Protein AF-A0A5K1DK22-F1 (afdb_monomer_lite)

Organism: NCBI:txid210225

Foldseek 3Di:
DPVVVVLQDDDVVVVVVVVQVVCQVDPVNCVVQPPDKDWDPDKDKDKDAQDFDQDPNDTDGTWIKMWIWTWIHHPHDIDIDIDIDTDDPSD

Structure (mmCIF, N/CA/C/O backbone):
data_AF-A0A5K1DK22-F1
#
_entry.id   AF-A0A5K1DK22-F1
#
loop_
_atom_site.group_PDB
_atom_site.id
_atom_site.type_symbol
_atom_site.label_atom_id
_atom_site.label_alt_id
_atom_site.label_comp_id
_atom_site.label_asym_id
_atom_site.label_entity_id
_atom_site.label_seq_id
_atom_site.pdbx_PDB_ins_code
_atom_site.Cartn_x
_atom_site.Cartn_y
_atom_site.Cartn_z
_atom_site.occupancy
_atom_site.B_iso_or_equiv
_atom_site.auth_seq_id
_atom_site.auth_comp_id
_atom_site.auth_asym_id
_atom_site.auth_atom_id
_atom_site.pdbx_PDB_model_num
ATOM 1 N N . GLY A 1 1 ? 16.194 -16.378 -18.540 1.00 41.25 1 GLY A N 1
ATOM 2 C CA . GLY A 1 1 ? 14.805 -15.891 -18.705 1.00 41.25 1 GLY A CA 1
ATOM 3 C C . GLY A 1 1 ? 14.232 -15.175 -17.484 1.00 41.25 1 GLY A C 1
ATOM 4 O O . GLY A 1 1 ? 13.751 -14.060 -17.618 1.00 41.25 1 GLY A O 1
ATOM 5 N N . ILE A 1 2 ? 14.275 -15.782 -16.290 1.00 47.44 2 ILE A N 1
ATOM 6 C CA . ILE A 1 2 ? 13.488 -15.342 -15.113 1.00 47.44 2 ILE A CA 1
ATOM 7 C C . ILE A 1 2 ? 14.179 -14.245 -14.265 1.00 47.44 2 ILE A C 1
ATOM 9 O O . ILE A 1 2 ? 13.524 -13.329 -13.767 1.00 47.44 2 ILE A O 1
ATOM 13 N N . TYR A 1 3 ? 15.514 -14.246 -14.183 1.00 35.62 3 TYR A N 1
ATOM 14 C CA . TYR A 1 3 ? 16.290 -13.297 -13.359 1.00 35.62 3 TYR A CA 1
ATOM 15 C C . TYR A 1 3 ? 16.283 -11.842 -13.856 1.00 35.62 3 TYR A C 1
ATOM 17 O O . TYR A 1 3 ? 16.440 -10.903 -13.075 1.00 35.62 3 TYR A O 1
ATOM 25 N N . VAL A 1 4 ? 16.069 -11.630 -15.157 1.00 45.72 4 VAL A N 1
ATOM 26 C CA . VAL A 1 4 ? 16.011 -10.284 -15.746 1.00 45.72 4 VAL A CA 1
ATOM 27 C C . VAL A 1 4 ? 14.631 -9.654 -15.540 1.00 45.72 4 VAL A C 1
ATOM 29 O O . VAL A 1 4 ? 14.497 -8.453 -15.673 1.00 45.72 4 VAL A O 1
ATOM 32 N N . ARG A 1 5 ? 13.586 -10.396 -15.147 1.00 48.00 5 ARG A N 1
ATOM 33 C CA . ARG A 1 5 ? 12.307 -9.778 -14.748 1.00 48.00 5 ARG A CA 1
ATOM 34 C C . ARG A 1 5 ? 12.336 -9.306 -13.294 1.00 48.00 5 ARG A C 1
ATOM 36 O O . ARG A 1 5 ? 11.925 -8.176 -13.031 1.00 48.00 5 ARG A O 1
ATOM 43 N N . SER A 1 6 ? 12.911 -10.095 -12.381 1.00 50.22 6 SER A N 1
ATOM 44 C CA . SER A 1 6 ? 12.940 -9.789 -10.939 1.00 50.22 6 SER A CA 1
ATOM 45 C C . SER A 1 6 ? 13.712 -8.508 -10.598 1.00 50.22 6 SER A C 1
ATOM 47 O O . SER A 1 6 ? 13.274 -7.716 -9.761 1.00 50.22 6 SER A O 1
ATOM 49 N N . ARG A 1 7 ? 14.816 -8.218 -11.307 1.00 51.00 7 ARG A N 1
ATOM 50 C CA . ARG A 1 7 ? 15.558 -6.954 -11.136 1.00 51.00 7 ARG A CA 1
ATOM 51 C C . ARG A 1 7 ? 14.762 -5.720 -11.556 1.00 51.00 7 ARG A C 1
ATOM 53 O O . ARG A 1 7 ? 15.066 -4.619 -11.097 1.00 51.00 7 ARG A O 1
ATOM 60 N N . PHE A 1 8 ? 13.706 -5.878 -12.347 1.00 53.81 8 PHE A N 1
ATOM 61 C CA . PHE A 1 8 ? 12.958 -4.767 -12.928 1.00 53.81 8 PHE A CA 1
ATOM 62 C C . PHE A 1 8 ? 11.527 -4.667 -12.411 1.00 53.81 8 PHE A C 1
ATOM 64 O O . PHE A 1 8 ? 10.874 -3.675 -12.692 1.00 53.81 8 PHE A O 1
ATOM 71 N N . THR A 1 9 ? 11.005 -5.633 -11.664 1.00 63.62 9 THR A N 1
ATOM 72 C CA . THR A 1 9 ? 9.654 -5.572 -11.083 1.00 63.62 9 THR A CA 1
ATOM 73 C C . THR A 1 9 ? 9.672 -4.974 -9.673 1.00 63.62 9 THR A C 1
ATOM 75 O O . THR A 1 9 ? 10.587 -5.228 -8.889 1.00 63.62 9 THR A O 1
ATOM 78 N N . VAL A 1 10 ? 8.677 -4.140 -9.361 1.00 76.19 10 VAL A N 1
ATOM 79 C CA . VAL A 1 10 ? 8.353 -3.716 -7.988 1.00 76.19 10 VAL A CA 1
ATOM 80 C C . VAL A 1 10 ? 7.276 -4.674 -7.489 1.00 76.19 10 VAL A C 1
ATOM 82 O O . VAL A 1 10 ? 6.341 -4.954 -8.232 1.00 76.19 10 VAL A O 1
ATOM 85 N N . ASN A 1 11 ? 7.428 -5.214 -6.278 1.00 83.00 11 ASN A N 1
ATOM 86 C CA . ASN A 1 11 ? 6.434 -6.112 -5.691 1.00 83.00 11 ASN A CA 1
ATOM 87 C C . ASN A 1 11 ? 5.374 -5.275 -4.937 1.00 83.00 11 ASN A C 1
ATOM 89 O O . ASN A 1 11 ? 5.741 -4.623 -3.951 1.00 83.00 11 ASN A O 1
ATOM 93 N N . PRO A 1 12 ? 4.098 -5.281 -5.368 1.00 82.94 12 PRO A N 1
ATOM 94 C CA . PRO A 1 12 ? 3.041 -4.479 -4.752 1.00 82.94 12 PRO A CA 1
ATOM 95 C C . PRO A 1 12 ? 2.721 -4.913 -3.313 1.00 82.94 12 PRO A C 1
ATOM 97 O O . PRO A 1 12 ? 2.474 -4.050 -2.476 1.00 82.94 12 PRO A O 1
ATOM 100 N N . ASP A 1 13 ? 2.827 -6.198 -2.961 1.00 87.50 13 ASP A N 1
ATOM 101 C CA . ASP A 1 13 ? 2.602 -6.677 -1.586 1.00 87.50 13 ASP A CA 1
ATOM 102 C C . ASP A 1 13 ? 3.662 -6.176 -0.610 1.00 87.50 13 ASP A C 1
ATOM 104 O O . ASP A 1 13 ? 3.374 -5.884 0.554 1.00 87.50 13 ASP A O 1
ATOM 108 N N . ARG A 1 14 ? 4.911 -6.058 -1.074 1.00 87.75 14 ARG A N 1
ATOM 109 C CA . ARG A 1 14 ? 5.979 -5.461 -0.265 1.00 87.75 14 ARG A CA 1
ATOM 110 C C . ARG A 1 14 ? 5.710 -3.977 -0.036 1.00 87.75 14 ARG A C 1
ATOM 112 O O . ARG A 1 14 ? 5.901 -3.497 1.079 1.00 87.75 14 ARG A O 1
ATOM 119 N N . VAL A 1 15 ? 5.252 -3.266 -1.068 1.00 88.62 15 VAL A N 1
ATOM 120 C CA . VAL A 1 15 ? 4.845 -1.856 -0.962 1.00 88.62 15 VAL A CA 1
ATOM 121 C C . VAL A 1 15 ? 3.681 -1.702 0.012 1.00 88.62 15 VAL A C 1
ATOM 123 O O . VAL A 1 15 ? 3.762 -0.866 0.907 1.00 88.62 15 VAL A O 1
ATOM 126 N N . TYR A 1 16 ? 2.659 -2.551 -0.095 1.00 89.38 16 TYR A N 1
ATOM 127 C CA . TYR A 1 16 ? 1.514 -2.571 0.811 1.00 89.38 16 TYR A CA 1
ATOM 128 C C . TYR A 1 16 ? 1.943 -2.773 2.266 1.00 89.38 16 TYR A C 1
ATOM 130 O O . TYR A 1 16 ? 1.581 -1.983 3.133 1.00 89.38 16 TYR A O 1
ATOM 138 N N . ARG A 1 17 ? 2.789 -3.775 2.542 1.00 90.12 17 ARG A N 1
ATOM 139 C CA . ARG A 1 17 ? 3.306 -4.025 3.896 1.00 90.12 17 ARG A CA 1
ATOM 140 C C . ARG A 1 17 ? 4.098 -2.841 4.446 1.00 90.12 17 ARG A C 1
ATOM 142 O O . ARG A 1 17 ? 3.932 -2.483 5.609 1.00 90.12 17 ARG A O 1
ATOM 149 N N . MET A 1 18 ? 4.940 -2.215 3.621 1.00 91.12 18 MET A N 1
ATOM 150 C CA . MET A 1 18 ? 5.674 -1.011 4.025 1.00 91.12 18 MET A CA 1
ATOM 151 C C . MET A 1 18 ? 4.730 0.160 4.315 1.00 91.12 18 MET A C 1
ATOM 153 O O . MET A 1 18 ? 4.930 0.859 5.306 1.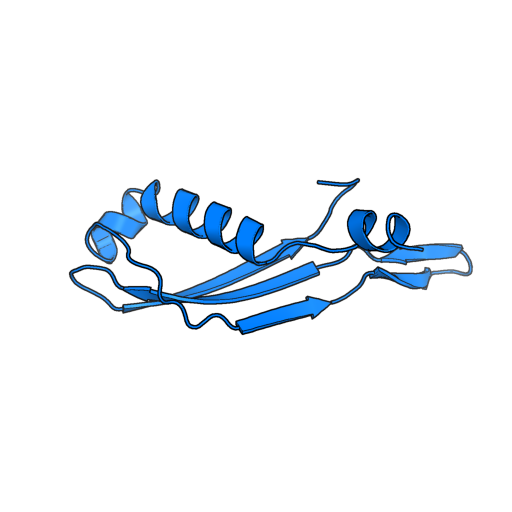00 91.12 18 MET A O 1
ATOM 157 N N . ALA A 1 19 ? 3.704 0.355 3.485 1.00 91.38 19 ALA A N 1
ATOM 158 C CA . ALA A 1 19 ? 2.697 1.390 3.682 1.00 91.38 19 ALA A CA 1
ATOM 159 C C . ALA A 1 19 ? 1.910 1.154 4.978 1.00 91.38 19 ALA A C 1
ATOM 161 O O . ALA A 1 19 ? 1.903 2.026 5.840 1.00 91.38 19 ALA A O 1
ATOM 162 N N . MET A 1 20 ? 1.355 -0.044 5.180 1.00 90.94 20 MET A N 1
ATOM 163 C CA . MET A 1 20 ? 0.613 -0.399 6.396 1.00 90.94 20 MET A CA 1
ATOM 164 C C . MET A 1 20 ? 1.456 -0.266 7.663 1.00 90.94 20 MET A C 1
ATOM 166 O O . MET A 1 20 ? 0.966 0.244 8.667 1.00 90.94 20 MET A O 1
ATOM 170 N N . ARG A 1 21 ? 2.736 -0.664 7.626 1.00 92.06 21 ARG A N 1
ATOM 171 C CA . ARG A 1 21 ? 3.644 -0.478 8.765 1.00 92.06 21 ARG A CA 1
ATOM 172 C C . ARG A 1 21 ? 3.829 1.001 9.092 1.00 92.06 21 ARG A C 1
ATOM 174 O O . ARG A 1 21 ? 3.755 1.371 10.256 1.00 92.06 21 ARG A O 1
ATOM 181 N N . ARG A 1 22 ? 4.063 1.845 8.083 1.00 91.25 22 ARG A N 1
ATOM 182 C CA . ARG A 1 22 ? 4.227 3.294 8.282 1.00 91.25 22 ARG A CA 1
ATOM 183 C C . ARG A 1 22 ? 2.952 3.946 8.810 1.00 91.25 22 ARG A C 1
ATOM 185 O O . ARG A 1 22 ? 3.042 4.750 9.728 1.00 91.25 22 ARG A O 1
ATOM 192 N N . LEU A 1 23 ? 1.791 3.563 8.280 1.00 89.94 23 LEU A N 1
ATOM 193 C CA . LEU A 1 23 ? 0.492 4.067 8.730 1.00 89.94 23 LEU A CA 1
ATOM 194 C C . LEU A 1 23 ? 0.216 3.687 10.191 1.00 89.94 23 LEU A C 1
ATOM 196 O O . LEU A 1 23 ? -0.111 4.559 10.982 1.00 89.94 23 LEU A O 1
ATOM 200 N N . ASN A 1 24 ? 0.452 2.428 10.575 1.00 88.81 24 ASN A N 1
ATOM 201 C CA . ASN A 1 24 ? 0.278 1.961 11.957 1.00 88.81 24 ASN A CA 1
ATOM 202 C C . ASN A 1 24 ? 1.363 2.442 12.937 1.00 88.81 24 ASN A C 1
ATOM 204 O O . ASN A 1 24 ? 1.248 2.200 14.130 1.00 88.81 24 ASN A O 1
ATOM 208 N N . THR A 1 25 ? 2.426 3.095 12.457 1.00 89.94 25 THR A N 1
ATOM 209 C CA . THR A 1 25 ? 3.461 3.697 13.322 1.00 89.94 25 THR A CA 1
ATOM 210 C C . THR A 1 25 ? 3.249 5.208 13.486 1.00 89.94 25 THR A C 1
ATOM 212 O O . THR A 1 25 ? 3.836 5.829 14.366 1.00 89.94 25 THR A O 1
ATOM 215 N N . SER A 1 26 ? 2.437 5.834 12.632 1.00 90.44 26 SER A N 1
ATOM 216 C CA . SER A 1 26 ? 2.233 7.280 12.652 1.00 90.44 26 SER A CA 1
ATOM 217 C C . SER A 1 26 ? 1.141 7.658 13.652 1.00 90.44 26 SER A C 1
ATOM 219 O O . SER A 1 26 ? -0.040 7.453 13.379 1.00 90.44 26 SER A O 1
ATOM 221 N N . ALA A 1 27 ? 1.537 8.247 14.786 1.00 87.56 27 ALA A N 1
ATOM 222 C CA . ALA A 1 27 ? 0.617 8.667 15.847 1.00 87.56 27 ALA A CA 1
ATOM 223 C C . ALA A 1 27 ? -0.506 9.582 15.326 1.00 87.56 27 ALA A C 1
ATOM 225 O O . ALA A 1 27 ? -1.675 9.294 15.551 1.00 87.56 27 ALA A O 1
ATOM 226 N N . GLY A 1 28 ? -0.177 10.590 14.509 1.00 88.69 28 GLY A N 1
ATOM 227 C CA . GLY A 1 28 ? -1.184 11.515 13.975 1.00 88.69 28 GLY A CA 1
ATOM 228 C C . GLY A 1 28 ? -2.224 10.856 13.060 1.00 88.69 28 GLY A C 1
ATOM 229 O O . GLY A 1 28 ? -3.368 11.293 13.009 1.00 88.69 28 GLY A O 1
ATOM 230 N N . ILE A 1 29 ? -1.871 9.777 12.350 1.00 85.25 29 ILE A N 1
ATOM 231 C CA . ILE A 1 29 ? -2.851 9.038 11.536 1.00 85.25 29 ILE A CA 1
ATOM 232 C C . ILE A 1 29 ? -3.728 8.164 12.437 1.00 85.25 29 ILE A C 1
ATOM 234 O O . ILE A 1 29 ? -4.933 8.071 12.208 1.00 85.25 29 ILE A O 1
ATOM 238 N N . LEU A 1 30 ? -3.139 7.544 13.462 1.00 88.00 30 LEU A N 1
ATOM 239 C CA . LEU A 1 30 ? -3.869 6.726 14.429 1.00 88.00 30 LEU A CA 1
ATOM 240 C C . LEU A 1 30 ? -4.862 7.545 15.259 1.00 88.00 30 LEU A C 1
ATOM 242 O O . LEU A 1 30 ? -5.963 7.064 15.495 1.00 88.00 30 LEU A O 1
ATOM 246 N N . GLU A 1 31 ? -4.513 8.771 15.645 1.00 86.81 31 GLU A N 1
ATOM 247 C CA . GLU A 1 31 ? -5.409 9.681 16.370 1.00 86.81 31 GLU A CA 1
ATOM 248 C C . GLU A 1 31 ? -6.625 10.086 15.531 1.00 86.81 31 GLU A C 1
ATOM 250 O O . GLU A 1 31 ? -7.744 10.102 16.026 1.00 86.81 31 GLU A O 1
ATOM 255 N N . VAL A 1 32 ? -6.432 10.380 14.240 1.00 87.62 32 VAL A N 1
ATOM 256 C CA . VAL A 1 32 ? -7.525 10.845 13.366 1.00 87.62 32 VAL A CA 1
ATOM 257 C C . VAL A 1 32 ? -8.448 9.708 12.922 1.00 87.62 32 VAL A C 1
ATOM 259 O O . VAL A 1 32 ? -9.636 9.923 12.676 1.00 87.62 32 VAL A O 1
ATOM 262 N N . MET A 1 33 ? -7.898 8.511 12.728 1.00 85.56 33 MET A N 1
ATOM 263 C CA . MET A 1 33 ? -8.629 7.367 12.175 1.00 85.56 33 MET A CA 1
ATOM 264 C C . MET A 1 33 ? -9.133 6.393 13.244 1.00 85.56 33 MET A C 1
ATOM 266 O O . MET A 1 33 ? -10.058 5.621 12.971 1.00 85.56 33 MET A O 1
ATOM 270 N N . GLY A 1 34 ? -8.506 6.407 14.421 1.00 84.25 34 GLY A N 1
ATOM 271 C CA . GLY A 1 34 ? -8.667 5.418 15.473 1.00 84.25 34 GLY A CA 1
ATOM 272 C C . GLY A 1 34 ? -7.828 4.157 15.224 1.00 84.25 34 GLY A C 1
ATOM 273 O O . GLY A 1 34 ? -7.841 3.572 14.133 1.00 84.25 34 GLY A O 1
ATOM 274 N N . ALA A 1 35 ? -7.070 3.738 16.239 1.00 81.75 35 ALA A N 1
ATOM 275 C CA . ALA A 1 35 ? -6.239 2.538 16.19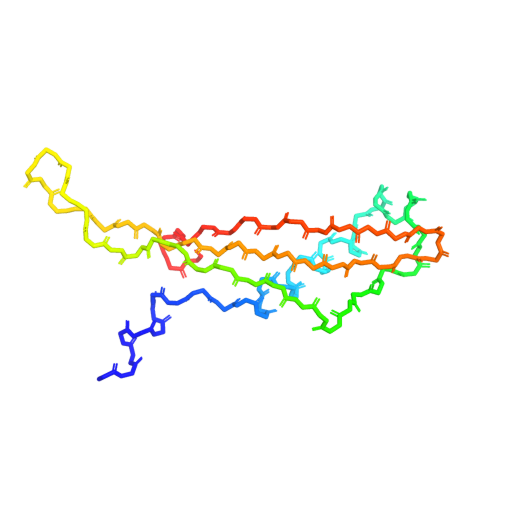6 1.00 81.75 35 ALA A CA 1
ATOM 276 C C . ALA A 1 35 ? -7.052 1.264 16.517 1.00 81.75 35 ALA A C 1
ATOM 278 O O . ALA A 1 35 ? -7.973 1.321 17.331 1.00 81.75 35 ALA A O 1
ATOM 279 N N . PRO A 1 36 ? -6.683 0.091 15.966 1.00 78.12 36 PRO A N 1
ATOM 280 C CA . PRO A 1 36 ? -5.670 -0.143 14.933 1.00 78.12 36 PRO A CA 1
ATOM 281 C C . PRO A 1 36 ? -6.211 0.085 13.511 1.00 78.12 36 PRO A C 1
ATOM 283 O O . PRO A 1 36 ? -7.380 -0.175 13.222 1.00 78.12 36 PRO A O 1
ATOM 286 N N . LEU A 1 37 ? -5.335 0.487 12.582 1.00 84.25 37 LEU A N 1
ATOM 287 C CA . LEU A 1 37 ? -5.703 0.566 11.168 1.00 84.25 37 LEU A CA 1
ATOM 288 C C . LEU A 1 37 ? -5.673 -0.825 10.541 1.00 84.25 37 LEU A C 1
ATOM 290 O O . LEU A 1 37 ? -4.615 -1.446 10.391 1.00 84.25 37 LEU A O 1
ATOM 294 N N . SER A 1 38 ? -6.844 -1.272 10.108 1.00 83.81 38 SER A N 1
ATOM 295 C CA . SER A 1 38 ? -7.030 -2.512 9.367 1.00 83.81 38 SER A CA 1
ATOM 296 C C . SER A 1 38 ? -7.121 -2.213 7.875 1.00 83.81 38 SER A C 1
ATOM 298 O O . SER A 1 38 ? -7.933 -1.402 7.422 1.00 83.81 38 SER A O 1
ATOM 300 N N . GLY A 1 39 ? -6.254 -2.851 7.094 1.00 79.75 39 GLY A N 1
ATOM 301 C CA . GLY A 1 39 ? -6.333 -2.801 5.638 1.00 79.75 39 GLY A CA 1
ATOM 302 C C . GLY A 1 39 ? -7.325 -3.832 5.101 1.00 79.75 39 GLY A C 1
ATOM 303 O O . GLY A 1 39 ? -7.630 -4.814 5.773 1.00 79.75 39 GLY A O 1
ATOM 304 N N . THR A 1 40 ? -7.826 -3.604 3.888 1.00 78.38 40 THR A N 1
ATOM 305 C CA . THR A 1 40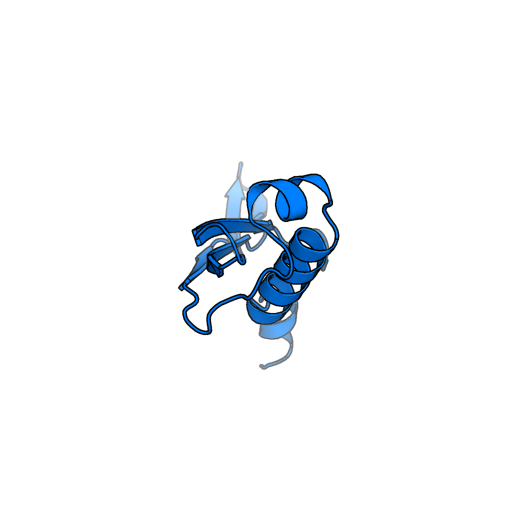 ? -8.735 -4.540 3.202 1.00 78.38 40 THR A CA 1
ATOM 306 C C . THR A 1 40 ? -7.960 -5.392 2.190 1.00 78.38 40 THR A C 1
ATOM 308 O O . THR A 1 40 ? -6.900 -4.988 1.698 1.00 78.38 40 THR A O 1
ATOM 311 N N . ASP A 1 41 ? -8.492 -6.562 1.837 1.00 76.56 41 ASP A N 1
ATOM 312 C CA . ASP A 1 41 ? -7.911 -7.420 0.793 1.00 76.56 41 ASP A CA 1
ATOM 313 C C . ASP A 1 41 ? -8.060 -6.845 -0.621 1.00 76.56 41 ASP A C 1
ATOM 315 O O . ASP A 1 41 ? -7.294 -7.188 -1.520 1.00 76.56 41 ASP A O 1
ATOM 319 N N . VAL A 1 42 ? -8.987 -5.904 -0.814 1.00 80.38 42 VAL A N 1
ATOM 320 C CA . VAL A 1 42 ? -9.163 -5.197 -2.085 1.00 80.38 42 VAL A CA 1
ATOM 321 C C . VAL A 1 42 ? -8.031 -4.189 -2.278 1.00 80.38 42 VAL A C 1
ATOM 323 O O . VAL A 1 42 ? -7.892 -3.236 -1.512 1.00 80.38 42 VAL A O 1
ATOM 326 N N . ARG A 1 43 ? -7.218 -4.382 -3.321 1.00 84.88 43 ARG A N 1
ATOM 327 C CA . ARG A 1 43 ? -6.089 -3.506 -3.667 1.00 84.88 43 ARG A CA 1
ATOM 328 C C . ARG A 1 43 ? -6.026 -3.334 -5.177 1.00 84.88 43 ARG A C 1
ATOM 330 O O . ARG A 1 43 ? -6.050 -4.316 -5.912 1.00 84.88 43 ARG A O 1
ATOM 337 N N . ALA A 1 44 ? -5.885 -2.098 -5.632 1.00 86.56 44 ALA A N 1
ATOM 338 C CA . ALA A 1 44 ? -5.636 -1.783 -7.030 1.00 86.56 44 ALA A CA 1
ATOM 339 C C . ALA A 1 44 ? -4.184 -1.328 -7.181 1.00 86.56 44 ALA A C 1
ATOM 341 O O . ALA A 1 44 ? -3.723 -0.457 -6.442 1.00 86.56 44 ALA A O 1
ATOM 342 N N . TYR A 1 45 ? -3.448 -1.901 -8.131 1.00 86.25 45 TYR A N 1
ATOM 343 C CA . TYR A 1 45 ? -2.096 -1.445 -8.435 1.00 86.25 45 TYR A CA 1
ATOM 344 C C . TYR A 1 45 ? -1.881 -1.275 -9.932 1.00 86.25 45 TYR A C 1
ATOM 346 O O . TYR A 1 45 ? -2.391 -2.039 -10.747 1.00 86.25 45 TYR A O 1
ATOM 354 N N . VAL A 1 46 ? -1.078 -0.275 -10.284 1.00 85.69 46 VAL A N 1
ATOM 355 C CA . VAL A 1 46 ? -0.654 -0.001 -11.655 1.00 85.69 46 VAL A CA 1
ATOM 356 C C . VAL A 1 46 ? 0.860 0.130 -11.686 1.00 85.69 46 VAL A C 1
ATOM 358 O O . VAL A 1 46 ? 1.472 0.874 -10.917 1.00 85.69 46 VAL A O 1
ATOM 361 N N . MET A 1 47 ? 1.475 -0.600 -12.609 1.00 84.25 47 MET A N 1
ATOM 362 C CA . MET A 1 47 ? 2.906 -0.536 -12.876 1.00 84.25 47 MET A CA 1
ATOM 363 C C . MET A 1 47 ? 3.161 0.377 -14.075 1.00 84.25 47 MET A C 1
ATOM 365 O O . MET A 1 47 ? 2.551 0.206 -15.125 1.00 84.25 47 MET A O 1
ATOM 369 N N . SER A 1 48 ? 4.092 1.321 -13.942 1.00 80.44 48 SER A N 1
ATOM 370 C CA . SER A 1 48 ? 4.458 2.256 -15.014 1.00 80.44 48 SER A CA 1
ATOM 371 C C . SER A 1 48 ? 5.977 2.391 -15.155 1.00 80.44 48 SER A C 1
ATOM 373 O O . SER A 1 48 ? 6.731 2.195 -14.201 1.00 80.44 48 SER A O 1
ATOM 375 N N . GLY A 1 49 ? 6.4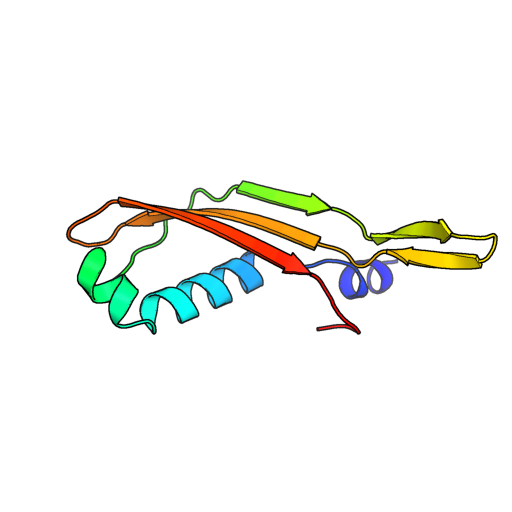62 2.734 -16.349 1.00 76.81 49 GLY A N 1
ATOM 376 C CA . GLY A 1 49 ? 7.892 2.912 -16.630 1.00 76.81 49 GLY A CA 1
ATOM 377 C C . GLY A 1 49 ? 8.680 1.604 -16.797 1.00 76.81 49 GLY A C 1
ATOM 378 O O . GLY A 1 49 ? 8.118 0.522 -16.941 1.00 76.81 49 GLY A O 1
ATOM 379 N N . GLY A 1 50 ? 10.014 1.694 -16.811 1.00 71.38 50 GLY A N 1
ATOM 380 C CA . GLY A 1 50 ? 10.894 0.544 -17.092 1.00 71.38 50 GLY A CA 1
ATOM 381 C C . GLY A 1 50 ? 11.256 0.329 -18.556 1.00 71.38 50 GLY A C 1
ATOM 382 O O . GLY A 1 50 ? 11.977 -0.617 -18.851 1.00 71.38 50 GLY A O 1
ATOM 383 N N . GLY A 1 51 ? 10.764 1.183 -19.454 1.00 72.31 51 GLY A N 1
ATOM 384 C CA . GLY A 1 51 ? 11.133 1.170 -20.868 1.00 72.31 51 GLY A CA 1
ATOM 385 C C . GLY A 1 51 ? 12.456 1.886 -21.149 1.00 72.31 51 GLY A C 1
ATOM 386 O O . GLY A 1 51 ? 12.908 2.738 -20.369 1.00 72.31 51 GLY A O 1
ATOM 387 N N . LEU A 1 52 ? 13.046 1.557 -22.298 1.00 71.75 52 LEU A N 1
ATOM 388 C CA . LEU A 1 52 ? 14.136 2.320 -22.896 1.00 71.75 52 LEU A CA 1
ATOM 389 C C . LEU A 1 52 ? 13.558 3.650 -23.395 1.00 71.75 52 LEU A C 1
ATOM 391 O O . LEU A 1 52 ? 12.597 3.664 -24.159 1.00 71.75 52 LEU A O 1
ATOM 395 N N . ARG A 1 53 ? 14.101 4.775 -22.937 1.00 71.31 53 ARG A N 1
ATOM 396 C CA . ARG A 1 53 ? 13.683 6.105 -23.378 1.00 71.31 53 ARG A CA 1
ATOM 397 C C . ARG A 1 53 ? 14.886 6.802 -23.989 1.00 71.31 53 ARG A C 1
ATOM 399 O O . ARG A 1 53 ? 15.914 6.941 -23.332 1.00 71.31 53 ARG A O 1
ATOM 406 N N . VAL A 1 54 ? 14.770 7.250 -25.230 1.00 75.31 54 VAL A N 1
ATOM 407 C CA . VAL A 1 54 ? 15.816 8.053 -25.867 1.00 75.31 54 VAL A CA 1
ATOM 408 C C . VAL A 1 54 ? 15.589 9.507 -25.465 1.00 75.31 54 VAL A C 1
ATOM 410 O O . VAL A 1 54 ? 14.519 10.060 -25.704 1.00 75.31 54 VAL A O 1
ATOM 413 N N . LYS A 1 55 ? 16.570 10.125 -24.802 1.00 73.62 55 LYS A N 1
ATOM 414 C CA . LYS A 1 55 ? 16.580 11.573 -24.543 1.00 73.62 55 LYS A CA 1
ATOM 415 C C . LYS A 1 55 ? 17.881 12.124 -25.116 1.00 73.62 55 LYS A C 1
ATOM 417 O O . LYS A 1 55 ? 18.948 11.696 -24.683 1.00 73.62 55 LYS A O 1
ATOM 422 N N . ASN A 1 56 ? 17.791 13.034 -26.087 1.00 76.94 56 ASN A N 1
ATOM 423 C CA . ASN A 1 56 ? 18.939 13.620 -26.793 1.00 76.94 56 ASN A CA 1
ATOM 424 C C . ASN A 1 56 ? 19.867 12.553 -27.416 1.00 76.94 56 ASN A C 1
ATOM 426 O O . ASN A 1 56 ? 21.062 12.547 -27.134 1.00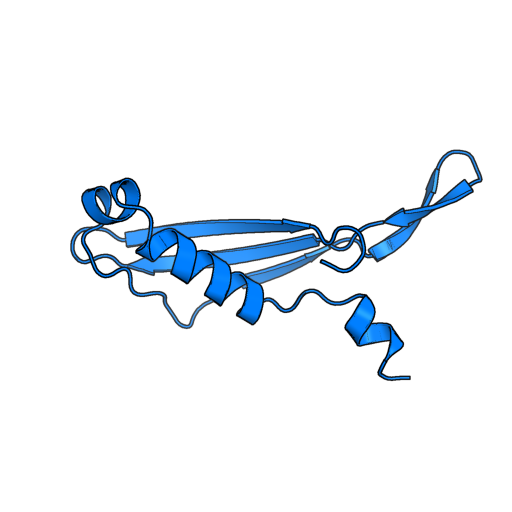 76.94 56 ASN A O 1
ATOM 430 N N . LEU A 1 57 ? 19.309 11.599 -28.178 1.00 75.00 57 LEU A N 1
ATOM 431 C CA . LEU A 1 57 ? 20.032 10.462 -28.786 1.00 75.00 57 LEU A CA 1
ATOM 432 C C . LEU A 1 57 ? 20.812 9.550 -27.813 1.00 75.00 57 LEU A C 1
ATOM 434 O O . LEU A 1 57 ? 21.480 8.618 -28.245 1.00 75.00 57 LEU A O 1
ATOM 438 N N . LYS A 1 58 ? 20.693 9.745 -26.493 1.00 76.69 58 LYS A N 1
ATOM 439 C CA . LYS A 1 58 ? 21.278 8.852 -25.487 1.00 76.69 58 LYS A CA 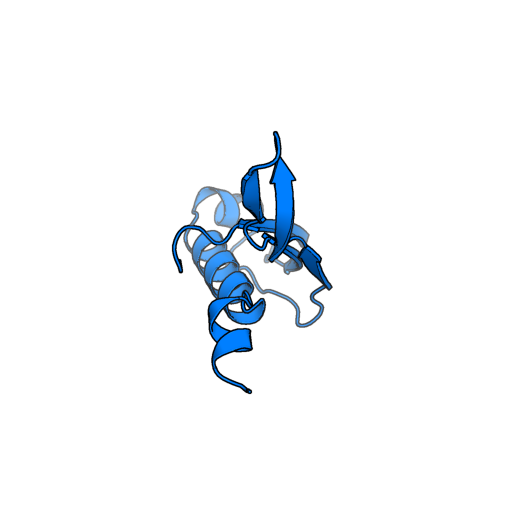1
ATOM 440 C C . LYS A 1 58 ? 20.202 7.900 -24.952 1.00 76.69 58 LYS A C 1
ATOM 442 O O . LYS A 1 58 ? 19.174 8.378 -24.448 1.00 76.69 58 LYS A O 1
ATOM 447 N N . PRO A 1 59 ? 20.404 6.571 -25.019 1.00 75.81 59 PRO A N 1
ATOM 448 C CA . PRO A 1 59 ? 19.475 5.620 -24.428 1.00 75.81 59 PRO A CA 1
ATOM 449 C C . PRO A 1 59 ? 19.521 5.762 -22.902 1.00 75.81 59 PRO A C 1
ATOM 451 O O . PRO A 1 59 ? 20.561 5.592 -22.268 1.00 75.81 59 PRO A O 1
ATOM 454 N N . ARG A 1 60 ? 18.385 6.103 -22.292 1.00 72.31 60 ARG A N 1
ATOM 455 C CA . ARG A 1 60 ? 18.210 6.152 -20.838 1.00 72.31 60 ARG A CA 1
ATOM 456 C C . ARG A 1 60 ? 17.163 5.144 -20.406 1.00 72.31 60 ARG A C 1
ATOM 458 O O . ARG A 1 60 ? 16.062 5.088 -20.947 1.00 72.31 60 ARG A O 1
ATOM 465 N N . LEU A 1 61 ? 17.480 4.382 -19.368 1.00 73.31 61 LEU A N 1
ATOM 466 C CA . LEU A 1 61 ? 16.520 3.477 -18.758 1.00 73.31 61 LEU A CA 1
ATOM 467 C C . LEU A 1 61 ? 15.584 4.262 -17.836 1.00 73.31 61 LEU A C 1
ATOM 469 O O . LEU A 1 61 ? 16.026 4.932 -16.900 1.00 73.31 61 LEU A O 1
ATOM 473 N N . SER A 1 62 ? 14.281 4.204 -18.102 1.00 73.88 62 SER A N 1
ATOM 474 C CA . SER A 1 62 ? 13.288 4.805 -17.215 1.00 73.88 62 SER A CA 1
ATOM 475 C C . SER A 1 62 ? 13.114 3.940 -15.964 1.00 73.88 62 SER A C 1
ATOM 477 O O . SER A 1 62 ? 12.924 2.732 -16.066 1.00 73.88 62 SER A O 1
ATOM 479 N N . SER A 1 63 ? 13.148 4.539 -14.771 1.00 76.38 63 SER A N 1
ATOM 480 C CA . SER A 1 63 ? 12.846 3.826 -13.522 1.00 76.38 63 SER A CA 1
ATOM 481 C C . SER A 1 63 ? 11.402 3.314 -13.511 1.00 76.38 63 SER A C 1
ATOM 483 O O . SER A 1 63 ? 10.488 4.070 -13.846 1.00 76.38 63 SER A O 1
ATOM 485 N N . LYS A 1 64 ? 11.183 2.073 -13.058 1.00 81.50 64 LYS A N 1
ATOM 486 C CA . LYS A 1 64 ? 9.828 1.562 -12.801 1.00 81.50 64 LYS A CA 1
ATOM 487 C C . LYS A 1 64 ? 9.189 2.276 -11.614 1.00 81.50 64 LYS A C 1
ATOM 489 O O . LYS A 1 64 ? 9.860 2.560 -10.618 1.00 81.50 64 LYS A O 1
ATOM 494 N N . ARG A 1 65 ? 7.891 2.525 -11.734 1.00 85.50 65 ARG A N 1
ATOM 495 C CA . ARG A 1 65 ? 7.015 3.078 -10.710 1.00 85.50 65 ARG A CA 1
ATOM 496 C C . ARG A 1 65 ? 5.866 2.112 -10.442 1.00 85.50 65 ARG A C 1
ATOM 498 O O . ARG A 1 65 ? 5.397 1.450 -11.366 1.00 85.50 65 ARG A O 1
ATOM 505 N N . CYS A 1 66 ? 5.445 2.036 -9.191 1.00 86.50 66 CYS A N 1
ATOM 506 C CA . CYS A 1 66 ? 4.267 1.309 -8.748 1.00 86.50 66 CYS A CA 1
ATOM 507 C C . CYS A 1 66 ? 3.343 2.311 -8.073 1.00 86.50 66 CYS A C 1
ATOM 509 O O . CYS A 1 66 ? 3.754 2.977 -7.124 1.00 86.50 66 CYS A O 1
ATOM 511 N N . PHE A 1 67 ? 2.119 2.394 -8.566 1.00 89.88 67 PHE A N 1
ATOM 512 C CA . PHE A 1 67 ? 1.035 3.116 -7.927 1.00 89.88 67 PHE A CA 1
ATOM 513 C C . PHE A 1 67 ? 0.153 2.072 -7.263 1.00 89.88 67 PHE A C 1
ATOM 515 O O . PHE A 1 67 ? -0.272 1.131 -7.928 1.00 89.88 67 PHE A O 1
ATOM 522 N N . LEU A 1 68 ? -0.054 2.188 -5.959 1.00 90.88 68 LEU A N 1
ATOM 523 C CA . LEU A 1 68 ? -0.872 1.269 -5.181 1.00 90.88 68 LEU A CA 1
ATOM 524 C C . LEU A 1 68 ? -1.960 2.076 -4.480 1.00 90.88 68 LEU A C 1
ATOM 526 O O . LEU A 1 68 ? -1.651 3.019 -3.756 1.00 90.88 68 LEU A O 1
ATOM 530 N N . ILE A 1 69 ? -3.211 1.680 -4.684 1.00 92.75 69 ILE A N 1
ATOM 531 C CA . ILE A 1 69 ? -4.375 2.271 -4.037 1.00 92.75 69 ILE A CA 1
ATOM 532 C C . ILE A 1 69 ? -5.124 1.175 -3.286 1.00 92.75 69 ILE A C 1
ATOM 534 O O . ILE A 1 69 ? -5.399 0.106 -3.835 1.00 92.75 69 ILE A O 1
ATOM 538 N N . PHE A 1 70 ? -5.444 1.431 -2.022 1.00 92.44 70 PHE A N 1
ATOM 539 C CA . PHE A 1 70 ? -6.215 0.503 -1.199 1.00 92.44 70 PHE A CA 1
ATOM 540 C C . PHE A 1 70 ? -7.012 1.246 -0.122 1.00 92.44 70 PHE A C 1
ATOM 542 O O . PHE A 1 70 ? -6.561 2.283 0.375 1.00 92.44 70 PHE A O 1
ATOM 549 N N . PRO A 1 71 ? -8.195 0.736 0.254 1.00 91.75 71 PRO A N 1
ATOM 550 C CA . PRO A 1 71 ? -8.961 1.275 1.361 1.00 91.75 71 PRO A CA 1
ATOM 551 C C . PRO A 1 71 ? -8.389 0.806 2.705 1.00 91.75 71 PRO A C 1
ATOM 553 O O . PRO A 1 71 ? -7.941 -0.337 2.861 1.00 91.75 71 PRO A O 1
ATOM 556 N N . ILE A 1 72 ? -8.452 1.696 3.692 1.00 90.88 72 ILE A N 1
ATOM 557 C CA . ILE A 1 72 ? -8.118 1.433 5.092 1.00 90.88 72 ILE A CA 1
ATOM 558 C C . ILE A 1 72 ? -9.315 1.747 5.982 1.00 90.88 72 ILE A C 1
ATOM 560 O O . ILE A 1 72 ? -10.117 2.641 5.699 1.00 90.88 72 ILE A O 1
ATOM 564 N N . ARG A 1 73 ? -9.422 1.016 7.084 1.00 89.31 73 ARG A N 1
ATOM 565 C CA . ARG A 1 73 ? -10.458 1.201 8.091 1.00 89.31 73 ARG A CA 1
ATOM 566 C C . ARG A 1 73 ? -9.799 1.350 9.456 1.00 89.31 73 ARG A C 1
ATOM 568 O O . ARG A 1 73 ? -9.066 0.461 9.877 1.00 89.31 73 ARG A O 1
ATOM 575 N N . GLY A 1 74 ? -10.057 2.470 10.114 1.00 86.62 74 GLY A N 1
ATOM 576 C CA . GLY A 1 74 ? -9.836 2.630 11.546 1.00 86.62 74 GLY A CA 1
ATOM 577 C C . GLY A 1 74 ? -11.127 2.367 12.318 1.00 86.62 74 GLY A C 1
ATOM 578 O O . GLY A 1 74 ? -12.175 2.084 11.721 1.00 86.62 74 GLY A O 1
ATOM 579 N N . SER A 1 75 ? -11.053 2.439 13.644 1.00 85.06 75 SER A N 1
ATOM 580 C CA . SER A 1 75 ? -12.226 2.280 14.511 1.00 85.06 75 SER A CA 1
ATOM 581 C C . SER A 1 75 ? -13.246 3.404 14.311 1.00 85.06 75 SER A C 1
ATOM 583 O O . SER A 1 75 ? -14.446 3.150 14.370 1.00 85.06 75 SER A O 1
ATOM 585 N N . GLU A 1 76 ? -12.782 4.614 13.994 1.00 85.56 76 GLU A N 1
ATOM 586 C CA . GLU A 1 76 ? -13.633 5.801 13.887 1.00 85.56 76 GLU A CA 1
ATOM 587 C C . GLU A 1 76 ? -13.939 6.188 12.439 1.00 85.56 76 GLU A C 1
ATOM 589 O O . GLU A 1 76 ? -15.020 6.697 12.141 1.00 85.56 76 GLU A O 1
ATOM 594 N N . ARG A 1 77 ? -12.998 5.963 11.509 1.00 87.56 77 ARG A N 1
ATOM 595 C CA . ARG A 1 77 ? -13.114 6.450 10.123 1.00 87.56 77 ARG A CA 1
ATOM 596 C C . ARG A 1 77 ? -12.646 5.441 9.081 1.00 87.56 77 ARG A C 1
ATOM 598 O O . ARG A 1 77 ? -11.836 4.550 9.331 1.00 87.56 77 ARG A O 1
ATOM 605 N N . LYS A 1 78 ? -13.150 5.613 7.858 1.00 89.88 78 LYS A N 1
ATOM 606 C CA . LYS A 1 78 ? -12.679 4.914 6.655 1.00 89.88 78 LYS A CA 1
ATOM 607 C C . LYS A 1 78 ? -11.863 5.883 5.806 1.00 89.88 78 LYS A C 1
ATOM 609 O O . LYS A 1 78 ? -12.209 7.056 5.711 1.00 89.88 78 LYS A O 1
ATOM 614 N N . GLY A 1 79 ? -10.809 5.382 5.175 1.00 89.19 79 GLY A N 1
ATOM 615 C CA . GLY A 1 79 ? -9.917 6.175 4.337 1.00 89.19 79 GLY A CA 1
ATOM 616 C C . GLY A 1 79 ? -9.470 5.418 3.094 1.00 89.19 79 GLY A C 1
ATOM 617 O O . GLY A 1 79 ? -9.606 4.198 3.000 1.00 89.19 79 GLY A O 1
ATOM 618 N N . LEU A 1 80 ? -8.911 6.153 2.140 1.00 91.31 80 LEU A N 1
ATOM 619 C CA . LEU A 1 80 ? -8.278 5.606 0.946 1.00 91.31 80 LEU A CA 1
ATOM 620 C C . LEU A 1 80 ? -6.812 6.028 0.944 1.00 91.31 80 LEU A C 1
ATOM 622 O O . LEU A 1 80 ? -6.503 7.205 1.119 1.00 91.31 80 LEU A O 1
ATOM 626 N N . VAL A 1 81 ? -5.911 5.076 0.734 1.00 91.25 81 VAL A N 1
ATOM 627 C CA . VAL A 1 81 ? -4.474 5.338 0.664 1.00 91.25 81 VAL A CA 1
ATOM 628 C C . VAL A 1 81 ? -4.036 5.242 -0.785 1.00 91.25 81 VAL A C 1
ATOM 630 O O . VAL A 1 81 ? -4.318 4.245 -1.445 1.00 91.25 81 VAL A O 1
ATOM 633 N N . SER A 1 82 ? -3.311 6.254 -1.259 1.00 92.00 82 SER A N 1
ATOM 634 C CA . SER A 1 82 ? -2.617 6.241 -2.547 1.00 92.00 82 SER A CA 1
ATOM 635 C C . SER A 1 82 ? -1.113 6.326 -2.312 1.00 92.00 82 SER A C 1
ATOM 637 O O . SER A 1 82 ? -0.630 7.242 -1.646 1.00 92.00 82 SER A O 1
ATOM 639 N N . VAL A 1 83 ? -0.366 5.350 -2.825 1.00 92.06 83 VAL A N 1
ATOM 640 C CA . VAL A 1 83 ? 1.087 5.245 -2.656 1.00 92.06 83 VAL A CA 1
ATOM 641 C C . VAL A 1 83 ? 1.755 5.233 -4.023 1.00 92.06 83 VAL A C 1
ATOM 643 O O . VAL A 1 83 ? 1.529 4.322 -4.818 1.00 92.06 83 VAL A O 1
ATOM 646 N N . GLU A 1 84 ? 2.641 6.197 -4.274 1.00 91.19 84 GLU A N 1
ATOM 647 C CA . GLU A 1 84 ? 3.577 6.152 -5.400 1.00 91.19 84 GLU A CA 1
ATOM 648 C C . GLU A 1 84 ? 4.946 5.668 -4.914 1.00 91.19 84 GLU A C 1
ATOM 650 O O . GLU A 1 84 ? 5.565 6.250 -4.022 1.00 91.19 84 GLU A O 1
ATOM 655 N N . VAL A 1 85 ? 5.454 4.609 -5.540 1.00 88.69 85 VAL A N 1
ATOM 656 C CA . VAL A 1 85 ? 6.799 4.087 -5.290 1.00 88.69 85 VAL A CA 1
ATOM 657 C C . VAL A 1 85 ? 7.599 4.123 -6.574 1.00 88.69 85 VAL A C 1
ATOM 659 O O . VAL A 1 85 ? 7.152 3.645 -7.612 1.00 88.69 85 VAL A O 1
ATOM 662 N N . LYS A 1 86 ? 8.826 4.637 -6.502 1.00 87.00 86 LYS A N 1
ATOM 663 C CA . LYS A 1 86 ? 9.773 4.657 -7.618 1.00 87.00 86 LYS A CA 1
ATOM 664 C C . LYS A 1 86 ? 11.014 3.859 -7.255 1.00 87.00 86 LYS A C 1
ATOM 666 O O . LYS A 1 86 ? 11.674 4.176 -6.272 1.00 87.00 86 LYS A O 1
ATOM 671 N N . LYS A 1 87 ? 11.384 2.903 -8.107 1.00 80.00 87 LYS A N 1
ATOM 672 C CA . LYS A 1 87 ? 12.618 2.129 -7.941 1.00 80.00 87 LYS A CA 1
ATOM 673 C C . LYS A 1 87 ? 13.839 2.996 -8.253 1.00 80.00 87 LYS A C 1
ATOM 675 O O . LYS A 1 87 ? 13.955 3.527 -9.364 1.00 80.00 87 LYS A O 1
ATOM 680 N N . LYS A 1 88 ? 14.771 3.126 -7.311 1.00 79.56 88 LYS A N 1
ATOM 681 C CA . LYS A 1 88 ? 16.032 3.864 -7.474 1.00 79.56 88 LYS A CA 1
ATOM 682 C C . LYS A 1 88 ? 17.209 2.925 -7.206 1.00 79.56 88 LYS A C 1
ATOM 684 O O . LYS A 1 88 ? 17.351 2.392 -6.118 1.00 79.56 88 LYS A O 1
ATOM 689 N N . LYS A 1 89 ? 18.079 2.732 -8.207 1.00 68.62 89 LYS A N 1
ATOM 690 C CA . LYS A 1 89 ? 19.334 1.955 -8.087 1.00 68.62 89 LYS A CA 1
ATOM 691 C C . LYS A 1 89 ? 19.175 0.544 -7.471 1.00 68.62 89 LYS A C 1
ATOM 693 O O . LYS A 1 89 ? 20.078 0.056 -6.811 1.00 68.62 89 LYS A O 1
ATOM 698 N N . GLY A 1 90 ? 18.040 -0.122 -7.697 1.00 63.12 90 GLY A N 1
ATOM 699 C CA . GLY A 1 90 ? 17.793 -1.473 -7.172 1.00 63.12 90 GLY A CA 1
ATOM 700 C C . GLY A 1 90 ? 17.032 -1.533 -5.844 1.00 63.12 90 GLY A C 1
ATOM 701 O O . GLY A 1 90 ? 16.613 -2.628 -5.478 1.00 63.12 90 GLY A O 1
ATOM 702 N N . GLN A 1 91 ? 16.782 -0.388 -5.199 1.00 57.03 91 GLN A N 1
ATOM 703 C CA . GLN A 1 91 ? 15.943 -0.246 -4.004 1.00 57.03 91 GLN A CA 1
ATOM 704 C C . GLN A 1 91 ? 14.605 0.425 -4.335 1.00 57.03 91 GLN A C 1
ATOM 706 O O . GLN A 1 91 ? 14.560 1.262 -5.273 1.00 57.03 91 GLN A O 1
#

Secondary structure (DSSP, 8-state):
--HHHHTT---HHHHHHHHHHHHHH-HHHHHHH-SSPEEPS--EEEEE--SEEEETTEEEEPPPEEEEEEEEE-SS-EEEEEEEEE--TT-

Radius of gyration: 16.67 Å; chains: 1; bounding box: 35×30×45 Å

Sequence (91 aa):
GIYVRSRFTVNPDRVYRMAMRRLNTSAGILEVMGAPLSGTDVRAYVMSGGGLRVKNLKPRLSSKRCFLIFPIRGSERKGLVSVEVKKKKGQ

pLDDT: mean 80.14, std 12.85, range [35.62, 92.75]